Protein AF-A0A437PM98-F1 (afdb_monomer)

Sequence (130 aa):
MTKRKLKKWLPIEQFGMFLSLLCAIHCLSLPLLLFFAPYFASSFAFDQSVEWSLVASSFLLASYLLYSDFRKHRQIQPLILLLAAIFSKLVEILLHNNSINWLFGLSLGVFISLAYYINYRHKSTCRCKA

Foldseek 3Di:
DDPVVVVVCVVVVVVVVVVVVVVVVCVVCVVVCVVCVVVVCVVQVPPPVNVVVVVVVLLVVLCVVVVVLCVVPVDCVLVVLSVVLVVLVVVVVVVVDPVCVVVSVVVSVVSSVVSVVVSVVVVVVDPDDD

Organism: NCBI:txid1862386

Radius of gyration: 23.64 Å; Cα contacts (8 Å, |Δi|>4): 52; chains: 1; bounding box: 37×62×51 Å

Structure (mmCIF, N/CA/C/O backbone):
data_AF-A0A437PM98-F1
#
_entry.id   AF-A0A437PM98-F1
#
loop_
_atom_site.group_PDB
_atom_site.id
_atom_site.type_symbol
_atom_site.label_atom_id
_atom_site.label_alt_id
_atom_site.label_comp_id
_atom_site.label_asym_id
_atom_site.label_entity_id
_atom_site.label_seq_id
_atom_site.pdbx_PDB_ins_code
_atom_site.Cartn_x
_atom_site.Cartn_y
_atom_site.Cartn_z
_atom_site.occupancy
_atom_site.B_iso_or_equiv
_atom_site.auth_seq_id
_atom_site.auth_comp_id
_atom_site.auth_asym_id
_atom_site.auth_atom_id
_atom_site.pdbx_PDB_model_num
ATOM 1 N N . MET A 1 1 ? -20.983 40.045 27.073 1.00 54.16 1 MET A N 1
ATOM 2 C CA . MET A 1 1 ? -20.448 38.661 27.157 1.00 54.16 1 MET A CA 1
ATOM 3 C C . MET A 1 1 ? -19.280 38.627 28.139 1.00 54.16 1 MET A C 1
ATOM 5 O O . MET A 1 1 ? -18.379 39.445 28.033 1.00 54.16 1 MET A O 1
ATOM 9 N N . THR A 1 2 ? -19.323 37.754 29.147 1.00 61.47 2 THR A N 1
ATOM 10 C CA . THR A 1 2 ? -18.376 37.713 30.280 1.00 61.47 2 THR A CA 1
ATOM 11 C C . THR A 1 2 ? -16.970 37.265 29.854 1.00 61.47 2 THR A C 1
ATOM 13 O O . THR A 1 2 ? -16.828 36.232 29.201 1.00 61.47 2 THR A O 1
ATOM 16 N N . LYS A 1 3 ? -15.915 37.983 30.287 1.00 63.91 3 LYS A N 1
ATOM 17 C CA . LYS A 1 3 ? -14.495 37.703 29.955 1.00 63.91 3 LYS A CA 1
ATOM 18 C C . LYS A 1 3 ? -14.057 36.244 30.205 1.00 63.91 3 LYS A C 1
ATOM 20 O O . LYS A 1 3 ? -13.182 35.735 29.511 1.00 63.91 3 LYS A O 1
ATOM 25 N N . ARG A 1 4 ? -14.708 35.537 31.142 1.00 64.50 4 ARG A N 1
ATOM 26 C CA . ARG A 1 4 ? -14.497 34.097 31.408 1.00 64.50 4 ARG A CA 1
ATOM 27 C C . ARG A 1 4 ? -14.884 33.184 30.238 1.00 64.50 4 ARG A C 1
ATOM 29 O O . ARG A 1 4 ? -14.200 32.191 30.021 1.00 64.50 4 ARG A O 1
ATOM 36 N N . LYS A 1 5 ? -15.945 33.502 29.481 1.00 63.00 5 LYS A N 1
ATOM 37 C CA . LYS A 1 5 ? -16.318 32.718 28.291 1.00 63.00 5 LYS A CA 1
ATOM 38 C C . LYS A 1 5 ? -15.279 32.908 27.183 1.00 63.00 5 LYS A C 1
ATOM 40 O O . LYS A 1 5 ? -14.853 31.920 26.610 1.00 63.00 5 LYS A O 1
ATOM 45 N N . LEU A 1 6 ? -14.791 34.131 26.964 1.00 66.00 6 LEU A N 1
ATOM 46 C CA . LEU A 1 6 ? -13.783 34.432 25.936 1.00 66.00 6 LEU A CA 1
ATOM 47 C C . LEU A 1 6 ? -12.478 33.635 26.137 1.00 66.00 6 LEU A C 1
ATOM 49 O O . LEU A 1 6 ? -11.991 33.005 25.206 1.00 66.00 6 LEU A O 1
ATOM 53 N N . LYS A 1 7 ? -11.973 33.560 27.380 1.00 71.38 7 LYS A N 1
ATOM 54 C CA . LYS A 1 7 ? -10.785 32.751 27.719 1.00 71.38 7 LYS A CA 1
ATOM 55 C C . LYS A 1 7 ? -10.996 31.246 27.481 1.00 71.38 7 LYS A C 1
ATOM 57 O O . LYS A 1 7 ? -10.039 30.543 27.185 1.00 71.38 7 LYS A O 1
ATOM 62 N N . LYS A 1 8 ? -12.237 30.756 27.608 1.00 73.62 8 LYS A N 1
ATOM 63 C CA . LYS A 1 8 ? -12.598 29.347 27.375 1.00 73.62 8 LYS A CA 1
ATOM 64 C C . LYS A 1 8 ? -12.662 28.993 25.882 1.00 73.62 8 LYS A C 1
ATOM 66 O O . LYS A 1 8 ? -12.370 27.855 25.538 1.00 73.62 8 LYS A O 1
ATOM 71 N N . TRP A 1 9 ? -13.028 29.941 25.017 1.00 76.50 9 TRP A N 1
ATOM 72 C CA . TRP A 1 9 ? -13.125 29.725 23.564 1.00 76.50 9 TRP A CA 1
ATOM 73 C C . TRP A 1 9 ? -11.807 29.974 22.820 1.00 76.50 9 TRP A C 1
ATOM 75 O O . TRP A 1 9 ? -11.571 29.345 21.796 1.00 76.50 9 TRP A O 1
ATOM 85 N N . LEU A 1 10 ? -10.905 30.785 23.385 1.00 80.62 10 LEU A N 1
ATOM 86 C CA . LEU A 1 10 ? -9.562 31.043 22.848 1.00 80.62 10 LEU A CA 1
ATOM 87 C C . LEU A 1 10 ? -8.777 29.791 22.385 1.00 80.62 10 LEU A C 1
ATOM 89 O O . LEU A 1 10 ? -8.261 29.812 21.270 1.00 80.62 10 LEU A O 1
ATOM 93 N N . PRO A 1 11 ? -8.672 28.696 23.172 1.00 83.62 11 PRO A N 1
ATOM 94 C CA . PRO A 1 11 ? -7.926 27.509 22.741 1.00 83.62 11 PRO A CA 1
ATOM 95 C C . PRO A 1 11 ? -8.583 26.780 21.559 1.00 83.62 11 PRO A C 1
ATOM 97 O O . PRO A 1 11 ? -7.889 26.177 20.745 1.00 83.62 11 PRO A O 1
ATOM 100 N N . ILE A 1 12 ? -9.912 26.852 21.439 1.00 86.62 12 ILE A N 1
ATOM 101 C CA . ILE A 1 12 ? -10.667 26.239 20.337 1.00 86.62 12 ILE A CA 1
ATOM 102 C C . ILE A 1 12 ? -10.426 27.028 19.048 1.00 86.62 12 ILE A C 1
ATOM 104 O O . ILE A 1 12 ? -10.218 26.436 17.992 1.00 86.62 12 ILE A O 1
ATOM 108 N N . GLU A 1 13 ? -10.373 28.357 19.140 1.00 86.31 13 GLU A N 1
ATOM 109 C CA . GLU A 1 13 ? -10.047 29.210 17.994 1.00 86.31 13 GLU A CA 1
ATOM 110 C C . GLU A 1 13 ? -8.585 29.060 17.555 1.00 86.31 13 GLU A C 1
ATOM 112 O O . GLU A 1 13 ? -8.312 28.985 16.359 1.00 86.31 13 GLU A O 1
ATOM 117 N N . GLN A 1 14 ? -7.641 28.916 18.492 1.00 88.19 14 GLN A N 1
ATOM 118 C CA . GLN A 1 14 ? -6.242 28.606 18.167 1.00 88.19 14 GLN A CA 1
ATOM 119 C C . GLN A 1 14 ? -6.099 27.271 17.428 1.00 88.19 14 GLN A C 1
ATOM 121 O O . GLN A 1 14 ? -5.373 27.187 16.436 1.00 88.19 14 GLN A O 1
ATOM 126 N N . PHE A 1 15 ? -6.824 26.242 17.873 1.00 92.75 15 PHE A N 1
ATOM 127 C CA . PHE A 1 15 ? -6.833 24.945 17.204 1.00 92.75 15 PHE A CA 1
ATOM 128 C C . PHE A 1 15 ? -7.459 25.032 15.805 1.00 92.75 15 PHE A C 1
ATOM 130 O O . PHE A 1 15 ? -6.902 24.498 14.848 1.00 92.75 15 PHE A O 1
ATOM 137 N N . GLY A 1 16 ? -8.569 25.766 15.665 1.00 89.69 16 GLY A N 1
ATOM 138 C CA . GLY A 1 16 ? -9.213 26.015 14.372 1.00 89.69 16 GLY A CA 1
ATOM 139 C C . GLY A 1 16 ? -8.305 26.745 13.376 1.00 89.69 16 GLY A C 1
ATOM 140 O O . GLY A 1 16 ? -8.240 26.365 12.204 1.00 89.69 16 GLY A O 1
ATOM 141 N N . MET A 1 17 ? -7.542 27.741 13.842 1.00 91.25 17 MET A N 1
ATOM 142 C CA . MET A 1 17 ? -6.550 28.441 13.019 1.00 91.25 17 MET A CA 1
ATOM 143 C C . MET A 1 17 ? -5.411 27.516 12.579 1.00 91.25 17 MET A C 1
ATOM 145 O O . MET A 1 17 ? -5.062 27.501 11.399 1.00 91.25 17 MET A O 1
ATOM 149 N N . PHE A 1 18 ? -4.864 26.709 13.493 1.00 95.75 18 PHE A N 1
ATOM 150 C CA . PHE A 1 18 ? -3.798 25.758 13.167 1.00 95.75 18 PHE A CA 1
ATOM 151 C C . PHE A 1 18 ? -4.253 24.720 12.134 1.00 95.75 18 PHE A C 1
ATOM 153 O O . PHE A 1 18 ? -3.545 24.465 11.162 1.00 95.75 18 PHE A O 1
ATOM 160 N N . LEU A 1 19 ? -5.458 24.166 12.300 1.00 93.69 19 LEU A N 1
ATOM 161 C CA . LEU A 1 19 ? -6.011 23.172 11.380 1.00 93.69 19 LEU A CA 1
ATOM 162 C C . LEU A 1 19 ? -6.246 23.754 9.978 1.00 93.69 19 LEU A C 1
ATOM 164 O O . LEU A 1 19 ? -5.965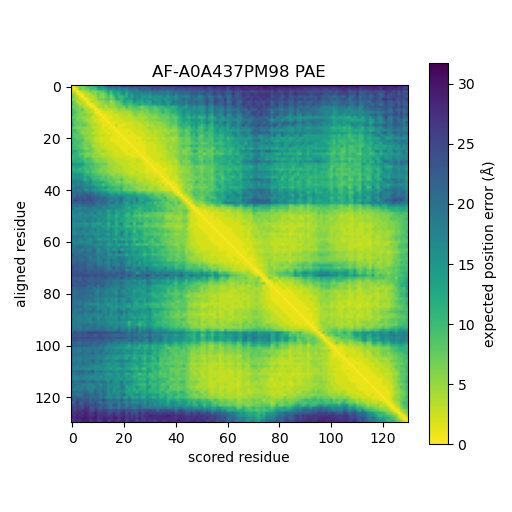 23.098 8.978 1.00 93.69 19 LEU A O 1
ATOM 168 N N . SER A 1 20 ? -6.716 25.002 9.906 1.00 92.56 20 SER A N 1
ATOM 169 C CA . SER A 1 20 ? -6.943 25.702 8.635 1.00 92.56 20 SER A CA 1
ATOM 170 C C . SER A 1 20 ? -5.628 26.018 7.917 1.00 92.56 20 SER A C 1
ATOM 172 O O . SER A 1 20 ? -5.525 25.808 6.709 1.00 92.56 20 SER A O 1
ATOM 174 N N . LEU A 1 21 ? -4.598 26.449 8.657 1.00 95.06 21 LEU A N 1
ATOM 175 C CA . LEU A 1 21 ? -3.247 26.644 8.118 1.00 95.06 21 LEU A CA 1
ATOM 176 C C . LEU A 1 21 ? -2.643 25.330 7.617 1.00 95.06 21 LEU A C 1
ATOM 178 O O . LEU A 1 21 ? -2.104 25.287 6.514 1.00 95.06 21 LEU A O 1
ATOM 182 N N . LEU A 1 22 ? -2.772 24.249 8.389 1.00 95.94 22 LEU A N 1
ATOM 183 C CA . LEU A 1 22 ? -2.299 22.927 7.985 1.00 95.94 22 LEU A CA 1
ATOM 184 C C . LEU A 1 22 ? -3.010 22.443 6.716 1.00 95.94 22 LEU A C 1
ATOM 186 O O . LEU A 1 22 ? -2.358 21.914 5.822 1.00 95.94 22 LEU A O 1
ATOM 190 N N . CYS A 1 23 ? -4.322 22.666 6.612 1.00 93.44 23 CYS A N 1
ATOM 191 C CA . CYS A 1 23 ? -5.101 22.345 5.418 1.00 93.44 23 CYS A CA 1
ATOM 192 C C . CYS A 1 23 ? -4.612 23.145 4.200 1.00 93.44 23 CYS A C 1
ATOM 194 O O . CYS A 1 23 ? -4.374 22.567 3.144 1.00 93.44 23 CYS A O 1
ATOM 196 N N . ALA A 1 24 ? -4.362 24.450 4.352 1.00 94.44 24 ALA A N 1
ATOM 197 C CA . ALA A 1 24 ? -3.816 25.277 3.275 1.00 94.44 24 ALA A CA 1
ATOM 198 C C . ALA A 1 24 ? -2.419 24.804 2.822 1.00 94.44 24 ALA A C 1
ATOM 200 O O . ALA A 1 24 ? -2.169 24.678 1.623 1.00 94.44 24 ALA A O 1
ATOM 201 N N . ILE A 1 25 ? -1.532 24.474 3.770 1.00 96.06 25 ILE A N 1
ATOM 202 C CA . ILE A 1 25 ? -0.200 23.916 3.482 1.00 96.06 25 ILE A CA 1
ATOM 203 C C . ILE A 1 25 ? -0.322 22.548 2.800 1.00 96.06 25 ILE A C 1
ATOM 205 O O . ILE A 1 25 ? 0.392 22.271 1.836 1.00 96.06 25 ILE A O 1
ATOM 209 N N . HIS A 1 26 ? -1.237 21.692 3.257 1.00 93.38 26 HIS A N 1
ATOM 210 C CA . HIS A 1 26 ? -1.503 20.392 2.647 1.00 93.38 26 HIS A CA 1
ATOM 211 C C . HIS A 1 26 ? -1.968 20.545 1.195 1.00 93.38 26 HIS A C 1
ATOM 213 O O . HIS A 1 26 ? -1.375 19.944 0.304 1.00 93.38 26 HIS A O 1
ATOM 219 N N . CYS A 1 27 ? -2.955 21.406 0.938 1.00 93.50 27 CYS A N 1
ATOM 220 C CA . CYS A 1 27 ? -3.474 21.656 -0.406 1.00 93.50 27 CYS A CA 1
ATOM 221 C C . CYS A 1 27 ? -2.400 22.193 -1.362 1.00 93.50 27 CYS A C 1
ATOM 223 O O . CYS A 1 27 ? -2.403 21.839 -2.538 1.00 93.50 27 CYS A O 1
ATOM 225 N N . LEU A 1 28 ? -1.467 23.014 -0.868 1.00 94.56 28 LEU A N 1
ATOM 226 C CA . LEU A 1 28 ? -0.377 23.557 -1.681 1.00 94.56 28 LEU A CA 1
ATOM 227 C C . LEU A 1 28 ? 0.776 22.558 -1.883 1.00 94.56 28 LEU A C 1
ATOM 229 O O . LEU A 1 28 ? 1.421 22.557 -2.929 1.00 94.56 28 LEU A O 1
ATOM 233 N N . SER A 1 29 ? 1.039 21.701 -0.894 1.00 92.75 29 SER A N 1
ATOM 234 C CA . SER A 1 29 ? 2.132 20.720 -0.940 1.00 92.75 29 SER A CA 1
ATOM 235 C C . SER A 1 29 ? 1.768 19.441 -1.691 1.00 92.75 29 SER A C 1
ATOM 237 O O . SER A 1 29 ? 2.639 18.865 -2.337 1.00 92.75 29 SER A O 1
ATOM 239 N N . LEU A 1 30 ? 0.502 19.012 -1.670 1.00 91.56 30 LEU A N 1
ATOM 240 C CA . LEU A 1 30 ? 0.029 17.816 -2.373 1.00 91.56 30 LEU A CA 1
ATOM 241 C C . LEU A 1 30 ? 0.377 17.792 -3.878 1.00 91.56 30 LEU A C 1
ATOM 243 O O . LEU A 1 30 ? 0.911 16.775 -4.322 1.00 91.56 30 LEU A O 1
ATOM 247 N N . PRO A 1 31 ? 0.152 18.857 -4.680 1.00 88.88 31 PRO A N 1
ATOM 248 C CA . PRO A 1 31 ? 0.515 18.839 -6.099 1.00 88.88 31 PRO A CA 1
ATOM 249 C C . PRO A 1 31 ? 2.027 18.702 -6.322 1.00 88.88 31 PRO A C 1
ATOM 251 O O . PRO A 1 31 ? 2.448 18.000 -7.238 1.00 88.88 31 PRO A O 1
ATOM 254 N N . LEU A 1 32 ? 2.850 19.309 -5.462 1.00 90.69 32 LEU A N 1
ATOM 255 C CA . LEU A 1 32 ? 4.309 19.181 -5.525 1.00 90.69 32 LEU A CA 1
ATOM 256 C C . LEU A 1 32 ? 4.752 17.763 -5.148 1.00 90.69 32 LEU A C 1
ATOM 258 O O . LEU A 1 32 ? 5.558 17.158 -5.851 1.00 90.69 32 LEU A O 1
ATOM 262 N N . LEU A 1 33 ? 4.184 17.207 -4.076 1.00 90.00 33 LEU A N 1
ATOM 263 C CA . LEU A 1 33 ? 4.426 15.832 -3.645 1.00 90.00 33 LEU A CA 1
ATOM 264 C C . LEU A 1 33 ? 4.088 14.834 -4.751 1.00 90.00 33 LEU A C 1
ATOM 266 O O . LEU A 1 33 ? 4.903 13.965 -5.026 1.00 90.00 33 LEU A O 1
ATOM 270 N N . LEU A 1 34 ? 2.944 14.979 -5.423 1.00 89.06 34 LEU A N 1
ATOM 271 C CA . LEU A 1 34 ? 2.567 14.108 -6.539 1.00 89.06 34 LEU A CA 1
ATOM 272 C C . LEU A 1 34 ? 3.498 14.258 -7.748 1.00 89.06 34 LEU A C 1
ATOM 274 O O . LEU A 1 34 ? 3.772 13.268 -8.420 1.00 89.06 34 LEU A O 1
ATOM 278 N N . PHE A 1 35 ? 4.009 15.463 -8.007 1.00 90.75 35 PHE A N 1
ATOM 279 C CA . PHE A 1 35 ? 4.955 15.705 -9.096 1.00 90.75 35 PHE A CA 1
ATOM 280 C C . PHE A 1 35 ? 6.327 15.066 -8.836 1.00 90.75 35 PHE A C 1
ATOM 282 O O 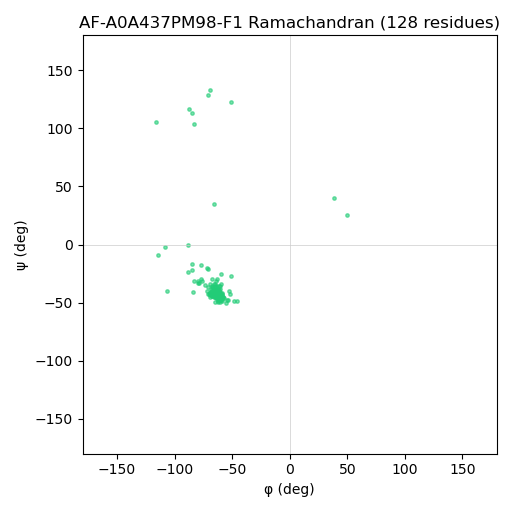. PHE A 1 35 ? 6.907 14.456 -9.733 1.00 90.75 35 PHE A O 1
ATOM 289 N N . PHE A 1 36 ? 6.838 15.157 -7.604 1.00 86.31 36 PHE A N 1
ATOM 290 C CA . PHE A 1 36 ? 8.132 14.572 -7.231 1.00 86.31 36 PHE A CA 1
ATOM 291 C C . PHE A 1 36 ? 8.047 13.093 -6.830 1.00 86.31 36 PHE A C 1
ATOM 293 O O . PHE A 1 36 ? 9.046 12.380 -6.924 1.00 86.31 36 PHE A O 1
ATOM 300 N N . ALA A 1 37 ? 6.874 12.602 -6.423 1.00 84.06 37 ALA A N 1
ATOM 301 C CA . ALA A 1 37 ? 6.64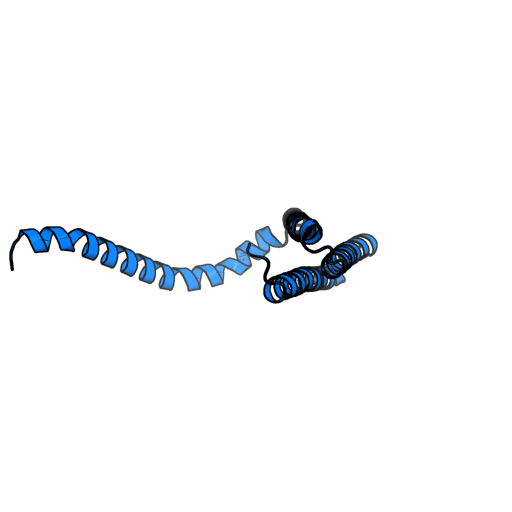1 11.205 -6.062 1.00 84.06 37 ALA A CA 1
ATOM 302 C C . ALA A 1 37 ? 7.175 10.197 -7.092 1.00 84.06 37 ALA A C 1
ATOM 304 O O . ALA A 1 37 ? 7.890 9.295 -6.665 1.00 84.06 37 ALA A O 1
ATOM 305 N N . PRO A 1 38 ? 6.916 10.314 -8.413 1.00 80.19 38 PRO A N 1
ATOM 306 C CA . PRO A 1 38 ? 7.450 9.368 -9.391 1.00 80.19 38 PRO A CA 1
ATOM 307 C C . PRO A 1 38 ? 8.979 9.393 -9.476 1.00 80.19 38 PRO A C 1
ATOM 309 O O . PRO A 1 38 ? 9.564 8.345 -9.703 1.00 80.19 38 PRO A O 1
ATOM 312 N N . TYR A 1 39 ? 9.633 10.536 -9.242 1.00 80.56 39 TYR A N 1
ATOM 313 C CA . TYR A 1 39 ? 11.098 10.640 -9.245 1.00 80.56 39 TYR A CA 1
ATOM 314 C C . TYR A 1 39 ? 11.723 9.928 -8.034 1.00 80.56 39 TYR A C 1
ATOM 316 O O . TYR A 1 39 ? 12.693 9.177 -8.159 1.00 80.56 39 TYR A O 1
ATOM 324 N N . PHE A 1 40 ? 11.122 10.103 -6.854 1.00 77.25 40 PHE A N 1
ATOM 325 C CA . PHE A 1 40 ? 11.521 9.360 -5.658 1.00 77.25 40 PHE A CA 1
ATOM 326 C C . PHE A 1 40 ? 11.198 7.870 -5.787 1.00 77.25 40 PHE A C 1
ATOM 328 O O . PHE A 1 40 ? 12.049 7.031 -5.502 1.00 77.25 40 PHE A O 1
ATOM 335 N N . ALA A 1 41 ? 10.004 7.532 -6.272 1.00 73.19 41 ALA A N 1
ATOM 336 C CA . ALA A 1 41 ? 9.607 6.155 -6.522 1.00 73.19 41 ALA A CA 1
ATOM 337 C C . ALA A 1 41 ? 10.531 5.499 -7.551 1.00 73.19 41 ALA A C 1
ATOM 339 O O . ALA A 1 41 ? 10.920 4.357 -7.355 1.00 73.19 41 ALA A O 1
ATOM 340 N N . SER A 1 42 ? 10.970 6.211 -8.590 1.00 66.81 42 SER A N 1
ATOM 341 C CA . SER A 1 42 ? 11.889 5.621 -9.555 1.00 66.81 42 SER A CA 1
ATOM 342 C C . SER A 1 42 ? 13.281 5.360 -8.983 1.00 66.81 42 SER A C 1
ATOM 344 O O . SER A 1 42 ? 13.924 4.386 -9.349 1.00 66.81 42 SER A O 1
ATOM 346 N N . SER A 1 43 ? 13.743 6.215 -8.070 1.00 69.06 43 SER A N 1
ATOM 347 C CA . SER A 1 43 ? 15.069 6.071 -7.462 1.00 69.06 43 SER A CA 1
ATOM 348 C C . SER A 1 43 ? 15.103 4.999 -6.363 1.00 69.06 43 SER A C 1
ATOM 350 O O . SER A 1 43 ? 16.109 4.322 -6.190 1.00 69.06 43 SER A O 1
ATOM 352 N N . PHE A 1 44 ? 13.999 4.825 -5.625 1.00 62.31 44 PHE A N 1
ATOM 353 C CA . PHE A 1 44 ? 13.929 3.907 -4.481 1.00 62.31 44 PHE A CA 1
ATOM 354 C C . PHE A 1 44 ? 13.129 2.625 -4.751 1.00 62.31 44 PHE A C 1
ATOM 356 O O . PHE A 1 44 ? 13.529 1.561 -4.298 1.00 62.31 44 PHE A O 1
ATOM 363 N N . ALA A 1 45 ? 11.997 2.693 -5.457 1.00 62.59 45 ALA A N 1
ATOM 364 C CA . ALA A 1 45 ? 11.095 1.550 -5.639 1.00 62.59 45 ALA A CA 1
ATOM 365 C C . ALA A 1 45 ? 11.483 0.626 -6.807 1.00 62.59 45 ALA A C 1
ATOM 367 O O . ALA A 1 45 ? 11.011 -0.506 -6.836 1.00 62.59 45 ALA A O 1
ATOM 368 N N . PHE A 1 46 ? 12.340 1.072 -7.736 1.00 64.44 46 PHE A N 1
ATOM 369 C CA . PHE A 1 46 ? 12.958 0.192 -8.742 1.00 64.44 46 PHE A CA 1
ATOM 370 C C . PHE A 1 46 ? 14.273 -0.437 -8.267 1.00 64.44 46 PHE A C 1
ATOM 372 O O . PHE A 1 46 ? 14.883 -1.195 -9.020 1.00 64.44 46 PHE A O 1
ATOM 379 N N . ASP A 1 47 ? 14.729 -0.144 -7.043 1.00 74.06 47 ASP A N 1
ATOM 380 C CA . ASP A 1 47 ? 15.855 -0.885 -6.489 1.00 74.06 47 ASP A CA 1
ATOM 381 C C . ASP A 1 47 ? 15.407 -2.310 -6.154 1.00 74.06 47 ASP A C 1
ATOM 383 O O . ASP A 1 47 ? 14.415 -2.527 -5.448 1.00 74.06 47 ASP A O 1
ATOM 387 N N . GLN A 1 48 ? 16.173 -3.285 -6.640 1.00 76.62 48 GLN A N 1
ATOM 388 C CA . GLN A 1 48 ? 15.899 -4.706 -6.447 1.00 76.62 48 GLN A CA 1
ATOM 389 C C . GLN A 1 48 ? 15.698 -5.028 -4.956 1.00 76.62 48 GLN A C 1
ATOM 391 O O . GLN A 1 48 ? 14.789 -5.771 -4.593 1.00 76.62 48 GLN A O 1
ATOM 396 N N . SER A 1 49 ? 16.489 -4.423 -4.065 1.00 81.88 49 SER A N 1
ATOM 397 C CA . SER A 1 49 ? 16.416 -4.677 -2.621 1.00 81.88 49 SER A CA 1
ATOM 398 C C . SER A 1 49 ? 15.066 -4.263 -2.030 1.00 81.88 49 SER A C 1
ATOM 400 O O . SER A 1 49 ? 14.518 -4.957 -1.168 1.00 81.88 49 SER A O 1
ATOM 402 N N . VAL A 1 50 ? 14.508 -3.146 -2.506 1.00 82.38 50 VAL A N 1
ATOM 403 C CA . VAL A 1 50 ? 13.222 -2.625 -2.035 1.00 82.38 50 VAL A CA 1
ATOM 404 C C . VAL A 1 50 ? 12.078 -3.508 -2.518 1.00 82.38 50 VAL A C 1
ATOM 406 O O . VAL A 1 50 ? 11.222 -3.856 -1.700 1.00 82.38 50 VAL A O 1
ATOM 409 N N . GLU A 1 51 ? 12.096 -3.959 -3.777 1.00 79.69 51 GLU A N 1
ATOM 410 C CA . GLU A 1 51 ? 11.095 -4.906 -4.290 1.00 79.69 51 GLU A CA 1
ATOM 411 C C . GLU A 1 51 ? 11.044 -6.176 -3.426 1.00 79.69 51 GLU A C 1
ATOM 413 O O . GLU A 1 51 ? 9.978 -6.557 -2.933 1.00 79.69 51 GLU A O 1
ATOM 418 N N . TRP A 1 52 ? 12.201 -6.788 -3.152 1.00 84.69 52 TRP A N 1
ATOM 419 C CA . TRP A 1 52 ? 12.274 -7.986 -2.312 1.00 84.69 52 TRP A CA 1
ATOM 420 C C . TRP A 1 52 ? 11.794 -7.736 -0.882 1.00 84.69 52 TRP A C 1
ATOM 422 O O . TRP A 1 52 ? 11.080 -8.572 -0.323 1.00 84.69 52 TRP A O 1
ATOM 432 N N . SER A 1 53 ? 12.118 -6.580 -0.295 1.00 87.38 53 SER A N 1
ATOM 433 C CA . SER A 1 53 ? 11.644 -6.217 1.047 1.00 87.38 53 SER A CA 1
ATOM 434 C C . SER A 1 53 ? 10.116 -6.048 1.111 1.00 87.38 53 SER A C 1
ATOM 436 O O . SER A 1 53 ? 9.471 -6.503 2.064 1.00 87.38 53 SER A O 1
ATOM 438 N N . LEU A 1 54 ? 9.509 -5.459 0.073 1.00 85.12 54 LEU A N 1
ATOM 439 C CA . LEU A 1 54 ? 8.060 -5.269 -0.039 1.00 85.12 54 LEU A CA 1
ATOM 440 C C . LEU A 1 54 ? 7.336 -6.598 -0.244 1.00 85.12 54 LEU A C 1
ATOM 442 O O . LEU A 1 54 ? 6.327 -6.865 0.413 1.00 85.12 54 LEU A O 1
ATOM 446 N N . VAL A 1 55 ? 7.871 -7.456 -1.113 1.00 86.56 55 VAL A N 1
ATOM 447 C CA . VAL A 1 55 ? 7.335 -8.799 -1.350 1.00 86.56 55 VAL A CA 1
ATOM 448 C C . VAL A 1 55 ? 7.413 -9.632 -0.067 1.00 86.56 55 VAL A C 1
ATOM 450 O O . VAL A 1 55 ? 6.404 -10.197 0.359 1.00 86.56 55 VAL A O 1
ATOM 453 N N . ALA A 1 56 ? 8.568 -9.652 0.607 1.00 89.44 56 ALA A N 1
ATOM 454 C CA . ALA A 1 56 ? 8.761 -10.406 1.844 1.00 89.44 56 ALA A CA 1
ATOM 455 C C . ALA A 1 56 ? 7.834 -9.927 2.974 1.00 89.44 56 ALA A C 1
ATOM 457 O O . ALA A 1 56 ? 7.154 -10.739 3.603 1.00 89.44 56 ALA A O 1
ATOM 458 N N . SER A 1 57 ? 7.754 -8.613 3.211 1.00 90.50 57 SER A N 1
ATOM 459 C CA . SER A 1 57 ? 6.870 -8.047 4.242 1.00 90.50 57 SER A CA 1
ATOM 460 C C . SER A 1 57 ? 5.390 -8.312 3.951 1.00 90.50 57 SER A C 1
ATOM 462 O O . SER A 1 57 ? 4.649 -8.697 4.859 1.00 90.50 57 SER A O 1
ATOM 464 N N . SER A 1 58 ? 4.969 -8.208 2.686 1.00 89.31 58 SER A N 1
ATOM 465 C CA . SER A 1 58 ? 3.600 -8.523 2.263 1.00 89.31 58 SER A CA 1
ATOM 466 C C . SER A 1 58 ? 3.251 -9.991 2.505 1.00 89.31 58 SER A C 1
ATOM 468 O O . SER A 1 58 ? 2.179 -10.286 3.037 1.00 89.31 58 SER A O 1
ATOM 470 N N . PHE A 1 59 ? 4.160 -10.916 2.178 1.00 89.50 59 PHE A N 1
ATOM 471 C CA . PHE A 1 59 ? 3.961 -12.341 2.442 1.00 89.50 59 PHE A CA 1
ATOM 472 C C . PHE A 1 59 ? 3.916 -12.665 3.932 1.00 89.50 59 PHE A C 1
ATOM 474 O O . PHE A 1 59 ? 3.062 -13.452 4.346 1.00 89.50 59 PHE A O 1
ATOM 481 N N . LEU A 1 60 ? 4.791 -12.065 4.742 1.00 91.31 60 LEU A N 1
ATOM 482 C CA . LEU A 1 60 ? 4.781 -12.253 6.194 1.00 91.31 60 LEU A CA 1
ATOM 483 C C . LEU A 1 60 ? 3.456 -11.788 6.800 1.00 91.31 60 LEU A C 1
ATOM 485 O O . LEU A 1 60 ? 2.832 -12.531 7.560 1.00 91.31 60 LEU A O 1
ATOM 489 N N . LEU A 1 61 ? 2.995 -10.595 6.419 1.00 90.56 61 LEU A N 1
ATOM 490 C CA . LEU A 1 61 ? 1.744 -10.038 6.923 1.00 90.56 61 LEU A CA 1
ATOM 491 C C . LEU A 1 61 ? 0.533 -10.867 6.476 1.00 90.56 61 LEU A C 1
ATOM 493 O O . LEU A 1 61 ? -0.319 -11.204 7.301 1.00 90.56 61 LEU A O 1
ATOM 497 N N . ALA A 1 62 ? 0.486 -11.251 5.197 1.00 88.06 62 ALA A N 1
ATOM 498 C CA . ALA A 1 62 ? -0.592 -12.075 4.660 1.00 88.06 62 ALA A CA 1
ATOM 499 C C . ALA A 1 62 ? -0.624 -13.455 5.316 1.00 88.06 62 ALA A C 1
ATOM 501 O O . ALA A 1 62 ? -1.684 -13.902 5.747 1.00 88.06 62 ALA A O 1
ATOM 502 N N . SER A 1 63 ? 0.535 -14.092 5.489 1.00 88.19 63 SER A N 1
ATOM 503 C CA . SER A 1 63 ? 0.635 -15.380 6.178 1.00 88.19 63 SER A CA 1
ATOM 504 C C . SER A 1 63 ? 0.177 -15.270 7.630 1.00 88.19 63 SER A C 1
ATOM 506 O O . SER A 1 63 ? -0.602 -16.104 8.080 1.00 88.19 63 SER A O 1
ATOM 508 N N . TYR A 1 64 ? 0.596 -14.227 8.355 1.00 89.56 64 TYR A N 1
ATOM 509 C CA . TYR A 1 64 ? 0.198 -14.013 9.749 1.00 89.56 64 TYR A CA 1
ATOM 510 C C . TYR A 1 64 ? -1.318 -13.818 9.896 1.00 89.56 64 TYR A C 1
ATOM 512 O O . TYR A 1 64 ? -1.955 -14.488 10.715 1.00 89.56 64 TYR A O 1
ATOM 520 N N . LEU A 1 65 ? -1.910 -12.938 9.080 1.00 86.06 65 LEU A N 1
ATOM 521 C CA . LEU A 1 65 ? -3.344 -12.646 9.121 1.00 86.06 65 LEU A CA 1
ATOM 522 C C . LEU A 1 65 ? -4.177 -13.869 8.727 1.00 86.06 65 LEU A C 1
ATOM 524 O O . LEU A 1 65 ? -5.070 -14.267 9.476 1.00 86.06 65 LEU A O 1
ATOM 528 N N . LEU A 1 66 ? -3.848 -14.512 7.602 1.00 83.75 66 LEU A N 1
ATOM 529 C CA . LEU A 1 66 ? -4.581 -15.688 7.136 1.00 83.75 66 LEU A CA 1
ATOM 530 C C . LEU A 1 66 ? -4.407 -16.880 8.079 1.00 83.75 66 LEU A C 1
ATOM 532 O O . LEU A 1 66 ? -5.369 -17.605 8.298 1.00 83.75 66 LEU A O 1
ATOM 536 N N . TYR A 1 67 ? -3.228 -17.083 8.673 1.00 85.44 67 TYR A N 1
ATOM 537 C CA . TYR A 1 67 ? -3.013 -18.165 9.638 1.00 85.44 67 TYR A CA 1
ATOM 538 C C . TYR A 1 67 ? -3.811 -17.953 10.932 1.00 85.44 67 TYR A C 1
ATOM 540 O O . TYR A 1 67 ? -4.437 -18.887 11.444 1.00 85.44 67 TYR A O 1
ATOM 548 N N . SER A 1 68 ? -3.825 -16.718 11.446 1.00 83.62 68 SER A N 1
ATOM 549 C CA . SER A 1 68 ? -4.621 -16.346 12.621 1.00 83.62 68 SER A CA 1
ATOM 550 C C . SER A 1 68 ? -6.115 -16.586 12.381 1.00 83.62 68 SER A C 1
ATOM 552 O O . SER A 1 68 ? -6.805 -17.178 13.217 1.00 83.62 68 SER A O 1
ATOM 554 N N . ASP A 1 69 ? -6.602 -16.219 11.195 1.00 80.69 69 ASP A N 1
ATOM 555 C CA . ASP A 1 69 ? -7.999 -16.411 10.807 1.00 80.69 69 ASP A CA 1
ATOM 556 C C . ASP A 1 69 ? -8.331 -17.875 10.494 1.00 80.69 69 ASP A C 1
ATOM 558 O O . ASP A 1 69 ? -9.409 -18.362 10.851 1.00 80.69 69 ASP A O 1
ATOM 562 N N . PHE A 1 70 ? -7.383 -18.619 9.917 1.00 80.56 70 PHE A N 1
ATOM 563 C CA . PHE A 1 70 ? -7.512 -20.051 9.665 1.00 80.56 70 PHE A CA 1
ATOM 564 C C . PHE A 1 70 ? -7.693 -20.839 10.963 1.00 80.56 70 PHE A C 1
ATOM 566 O O . PHE A 1 70 ? -8.544 -21.727 11.022 1.00 80.56 70 PHE A O 1
ATOM 573 N N . ARG A 1 71 ? -6.971 -20.494 12.040 1.00 79.12 71 ARG A N 1
ATOM 574 C CA . ARG A 1 71 ? -7.181 -21.139 13.350 1.00 79.12 71 ARG A CA 1
ATOM 575 C C . ARG A 1 71 ? -8.607 -20.962 13.876 1.00 79.12 71 ARG A C 1
ATOM 577 O O . ARG A 1 71 ? -9.112 -21.870 14.532 1.00 79.12 71 ARG A O 1
ATOM 584 N N . LYS A 1 72 ?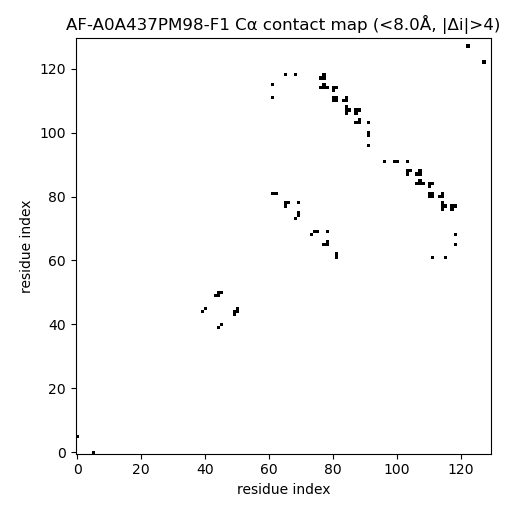 -9.245 -19.822 13.596 1.00 74.19 72 LYS A N 1
ATOM 585 C CA . LYS A 1 72 ? -10.592 -19.496 14.093 1.00 74.19 72 LYS A CA 1
ATOM 586 C C . LYS A 1 72 ? -11.703 -20.091 13.228 1.00 74.19 72 LYS A C 1
ATOM 588 O O . LYS A 1 72 ? -12.688 -20.585 13.765 1.00 74.19 72 LYS A O 1
ATOM 593 N N . HIS A 1 73 ? -11.545 -20.061 11.904 1.00 76.62 73 HIS A N 1
ATOM 594 C CA . HIS A 1 73 ? -12.621 -20.392 10.962 1.00 76.62 73 HIS A CA 1
ATOM 595 C C . HIS A 1 73 ? -12.371 -21.650 10.116 1.00 76.62 73 HIS A C 1
ATOM 597 O O . HIS A 1 73 ? -13.285 -22.090 9.423 1.00 76.62 73 HIS A O 1
ATOM 603 N N . ARG A 1 74 ? -11.159 -22.229 10.157 1.00 76.25 74 ARG A N 1
ATOM 604 C CA . ARG A 1 74 ? -10.710 -23.411 9.383 1.00 76.25 74 ARG A CA 1
ATOM 605 C C . ARG A 1 74 ? -10.999 -23.348 7.873 1.00 76.25 74 ARG A C 1
ATOM 607 O O . ARG A 1 74 ? -11.083 -24.379 7.211 1.00 76.25 74 ARG A O 1
ATOM 614 N N . GLN A 1 75 ? -11.123 -22.147 7.307 1.00 75.44 75 GLN A N 1
ATOM 615 C CA . GLN A 1 75 ? -11.380 -21.961 5.880 1.00 75.44 75 GLN A CA 1
ATOM 616 C C . GLN A 1 75 ? -10.077 -22.000 5.083 1.00 75.44 75 GLN A C 1
ATOM 618 O O . GLN A 1 75 ? -9.242 -21.108 5.200 1.00 75.44 75 GLN A O 1
ATOM 623 N N . ILE A 1 76 ? -9.914 -23.025 4.248 1.00 81.25 76 ILE A N 1
ATOM 624 C CA . ILE A 1 76 ? -8.707 -23.233 3.431 1.00 81.25 76 ILE A CA 1
ATOM 625 C C . ILE A 1 76 ? -8.634 -22.316 2.199 1.00 81.25 76 ILE A C 1
ATOM 627 O O . ILE A 1 76 ? -7.555 -22.136 1.643 1.00 81.25 76 ILE A O 1
ATOM 631 N N . GLN A 1 77 ? -9.752 -21.715 1.770 1.00 81.44 77 GLN A N 1
ATOM 632 C CA . GLN A 1 77 ? -9.825 -20.953 0.513 1.00 81.44 77 GLN A CA 1
ATOM 633 C C . GLN A 1 77 ? -8.840 -19.766 0.447 1.00 81.44 77 GLN A C 1
ATOM 635 O O . GLN A 1 77 ? -8.120 -19.668 -0.548 1.00 81.44 77 GLN A O 1
ATOM 640 N N . PRO A 1 78 ? -8.717 -18.899 1.478 1.00 82.00 78 PRO A N 1
ATOM 641 C CA . PRO A 1 78 ? -7.736 -17.811 1.456 1.00 82.00 78 PRO A CA 1
ATOM 642 C C . PRO A 1 78 ? -6.291 -18.323 1.439 1.00 82.00 78 PRO A C 1
ATOM 644 O O . PRO A 1 78 ? -5.427 -17.728 0.801 1.00 82.00 78 PRO A O 1
ATOM 647 N N . LEU A 1 79 ? -6.030 -19.454 2.105 1.00 83.56 79 LEU A N 1
ATOM 648 C CA . LEU A 1 79 ? -4.703 -20.064 2.181 1.00 83.56 79 LEU A CA 1
ATOM 649 C C . LEU A 1 79 ? -4.238 -20.583 0.809 1.00 83.56 79 LEU A C 1
ATOM 651 O O . LEU A 1 79 ? -3.076 -20.419 0.450 1.00 83.56 79 LEU A O 1
ATOM 655 N N . ILE A 1 80 ? -5.156 -21.158 0.023 1.00 87.38 80 ILE A N 1
ATOM 656 C CA . ILE A 1 80 ? -4.879 -21.625 -1.345 1.00 87.38 80 ILE A CA 1
ATOM 657 C C . ILE A 1 80 ? -4.493 -20.449 -2.252 1.00 87.38 80 ILE A C 1
ATOM 659 O O . ILE A 1 80 ? -3.564 -20.566 -3.046 1.00 87.38 80 ILE A O 1
ATOM 663 N N . LEU A 1 81 ? -5.157 -19.298 -2.113 1.00 86.19 81 LEU A N 1
ATOM 664 C CA . LEU A 1 81 ? -4.822 -18.097 -2.888 1.00 86.19 81 LEU A CA 1
ATOM 665 C C . LEU A 1 81 ? -3.460 -17.515 -2.504 1.00 86.19 81 LEU A C 1
ATOM 667 O O . LEU A 1 81 ? -2.718 -17.067 -3.376 1.00 86.19 81 LEU A O 1
ATOM 671 N N . LEU A 1 82 ? -3.099 -17.572 -1.220 1.00 87.81 82 LEU A N 1
ATOM 672 C CA . LEU A 1 82 ? -1.761 -17.200 -0.768 1.00 87.81 82 LEU A CA 1
ATOM 673 C C . LEU A 1 82 ? -0.689 -18.147 -1.329 1.00 87.81 82 LEU A C 1
ATOM 675 O O . LEU A 1 82 ? 0.358 -17.687 -1.778 1.00 87.81 82 LEU A O 1
ATOM 679 N N . LEU A 1 83 ? -0.960 -19.454 -1.384 1.00 88.19 83 LEU A N 1
ATOM 680 C CA . LEU A 1 83 ? -0.068 -20.413 -2.044 1.00 88.19 83 LEU A CA 1
ATOM 681 C C . LEU A 1 83 ? 0.068 -20.133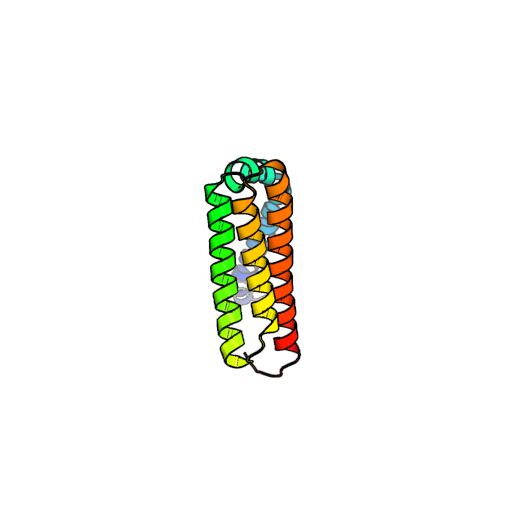 -3.545 1.00 88.19 83 LEU A C 1
ATOM 683 O O . LEU A 1 83 ? 1.179 -20.183 -4.066 1.00 88.19 83 LEU A O 1
ATOM 687 N N . ALA A 1 84 ? -1.023 -19.782 -4.231 1.00 88.62 84 ALA A N 1
ATOM 688 C CA . ALA A 1 84 ? -0.982 -19.394 -5.641 1.00 88.62 84 ALA A CA 1
ATOM 689 C C . ALA A 1 84 ? -0.129 -18.132 -5.868 1.00 88.62 84 ALA A C 1
ATOM 691 O O . ALA A 1 84 ? 0.663 -18.085 -6.808 1.00 88.62 84 ALA A O 1
ATOM 692 N N . ALA A 1 85 ? -0.223 -17.144 -4.971 1.00 87.69 85 ALA A N 1
ATOM 693 C CA . ALA A 1 85 ? 0.640 -15.963 -4.972 1.00 87.69 85 ALA A CA 1
ATOM 694 C C . ALA A 1 85 ? 2.130 -16.332 -4.818 1.00 87.69 85 ALA A C 1
ATOM 696 O O . ALA A 1 85 ? 2.958 -15.880 -5.611 1.00 87.69 85 ALA A O 1
ATOM 697 N N . ILE A 1 86 ? 2.470 -17.193 -3.849 1.00 87.94 86 ILE A N 1
ATOM 698 C CA . ILE A 1 86 ? 3.848 -17.682 -3.649 1.00 87.94 86 ILE A CA 1
ATOM 699 C C . ILE A 1 86 ? 4.346 -18.411 -4.897 1.00 87.94 86 ILE A C 1
ATOM 701 O O . ILE A 1 86 ? 5.463 -18.168 -5.351 1.00 87.94 86 ILE A O 1
ATOM 705 N N . PHE A 1 87 ? 3.512 -19.276 -5.475 1.00 88.88 87 PHE A N 1
ATOM 706 C CA . PHE A 1 87 ? 3.86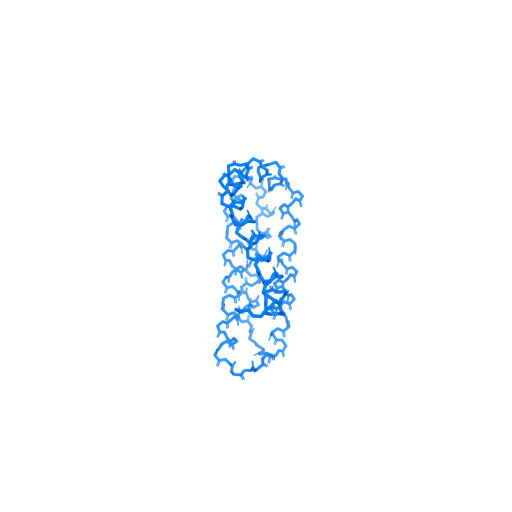0 -20.028 -6.673 1.00 88.88 87 PHE A CA 1
ATOM 707 C C . PHE A 1 87 ? 4.124 -19.104 -7.867 1.00 88.88 87 PHE A C 1
ATOM 709 O O . PHE A 1 87 ? 5.116 -19.291 -8.563 1.00 88.88 87 PHE A O 1
ATOM 716 N N . SER A 1 88 ? 3.301 -18.067 -8.060 1.00 86.12 88 SER A N 1
ATOM 717 C CA . SER A 1 88 ? 3.511 -17.067 -9.116 1.00 86.12 88 SER A CA 1
ATOM 718 C C . SER A 1 88 ? 4.880 -16.384 -8.988 1.00 86.12 88 SER A C 1
ATOM 720 O O . SER A 1 88 ? 5.627 -16.306 -9.964 1.00 86.12 88 SER A O 1
ATOM 722 N N . LYS A 1 89 ? 5.268 -15.979 -7.767 1.00 85.44 89 LYS A N 1
ATOM 723 C CA . LYS A 1 89 ? 6.601 -15.401 -7.519 1.00 85.44 89 LYS A CA 1
ATOM 724 C C . LYS A 1 89 ? 7.735 -16.411 -7.688 1.00 85.44 89 LYS A C 1
ATOM 726 O O . LYS A 1 89 ? 8.795 -16.049 -8.183 1.00 85.44 89 LYS A O 1
ATOM 731 N N . LEU A 1 90 ? 7.529 -17.674 -7.317 1.00 87.19 90 LEU A N 1
ATOM 732 C CA . LEU A 1 90 ? 8.530 -18.721 -7.529 1.00 87.19 90 LEU A CA 1
ATOM 733 C C . LEU A 1 90 ? 8.786 -18.950 -9.024 1.00 87.19 90 LEU A C 1
ATOM 735 O O . LEU A 1 90 ? 9.935 -19.039 -9.448 1.00 87.19 90 LEU A O 1
ATOM 739 N N . VAL A 1 91 ? 7.720 -18.992 -9.822 1.00 87.12 91 VAL A N 1
ATOM 740 C CA . VAL A 1 91 ? 7.791 -19.130 -11.281 1.00 87.12 91 VAL A CA 1
ATOM 741 C C . VAL A 1 91 ? 8.556 -17.961 -11.906 1.00 87.12 91 VAL A C 1
ATOM 743 O O . VAL A 1 91 ? 9.444 -18.200 -12.722 1.00 87.12 91 VAL A O 1
ATOM 746 N N . GLU A 1 92 ? 8.297 -16.724 -11.472 1.00 84.62 92 GLU A N 1
ATOM 747 C CA . GLU A 1 92 ? 9.053 -15.535 -11.900 1.00 84.62 92 GLU A CA 1
ATOM 748 C C . GLU A 1 92 ? 10.566 -15.697 -11.673 1.00 84.62 92 GLU A C 1
ATOM 750 O O . GLU A 1 92 ? 11.359 -15.473 -12.590 1.00 84.62 92 GLU A O 1
ATOM 755 N N . ILE A 1 93 ? 10.965 -16.155 -10.480 1.00 83.94 93 ILE A N 1
ATOM 756 C CA . ILE A 1 93 ? 12.376 -16.366 -10.120 1.00 83.94 93 ILE A CA 1
ATOM 757 C C . ILE A 1 93 ? 13.031 -17.412 -11.035 1.00 83.94 93 ILE A C 1
ATOM 759 O O . ILE A 1 93 ? 14.182 -17.236 -11.432 1.00 83.94 93 ILE A O 1
ATOM 763 N N . LEU A 1 94 ? 12.308 -18.482 -11.390 1.00 85.50 94 LEU A N 1
ATOM 764 C CA . LEU A 1 94 ? 12.815 -19.537 -12.277 1.00 85.50 94 LEU A CA 1
ATOM 765 C C . LEU A 1 94 ? 12.947 -19.080 -13.735 1.00 85.50 94 LEU A C 1
ATOM 767 O O . LEU A 1 94 ? 13.868 -19.511 -14.425 1.00 85.50 94 LEU A O 1
ATOM 771 N N . LEU A 1 95 ? 12.026 -18.242 -14.216 1.00 82.94 95 LEU A N 1
ATOM 772 C CA . LEU A 1 95 ? 12.017 -17.771 -15.604 1.00 82.94 95 LEU A CA 1
ATOM 773 C C . LEU A 1 95 ? 13.141 -16.767 -15.903 1.00 82.94 95 LEU A C 1
ATOM 775 O O . LEU A 1 95 ? 13.469 -16.601 -17.076 1.00 82.94 95 LEU A O 1
ATOM 779 N N . HIS A 1 96 ? 13.716 -16.120 -14.877 1.00 74.31 96 HIS A N 1
ATOM 780 C CA . HIS A 1 96 ? 14.832 -15.156 -14.948 1.00 74.31 96 HIS A CA 1
ATOM 781 C C . HIS A 1 96 ? 14.766 -14.210 -16.164 1.00 74.31 96 HIS A C 1
ATOM 783 O O . HIS A 1 96 ? 15.766 -13.936 -16.828 1.00 74.31 96 HIS A O 1
ATOM 789 N N . ASN A 1 97 ? 13.562 -13.745 -16.502 1.00 73.50 97 ASN A N 1
ATOM 790 C CA . ASN A 1 97 ? 13.330 -12.939 -17.689 1.00 73.50 97 ASN A CA 1
ATOM 791 C C . ASN A 1 97 ? 12.855 -11.544 -17.280 1.00 73.50 97 ASN A C 1
ATOM 793 O O . ASN A 1 97 ? 11.701 -11.347 -16.900 1.00 73.50 97 ASN A O 1
ATOM 797 N N . ASN A 1 98 ? 13.751 -10.564 -17.398 1.00 68.88 98 ASN A N 1
ATOM 798 C CA . ASN A 1 98 ? 13.512 -9.195 -16.935 1.00 68.88 98 ASN A CA 1
ATOM 799 C C . ASN A 1 98 ? 12.304 -8.525 -17.613 1.00 68.88 98 ASN A C 1
ATOM 801 O O . ASN A 1 98 ? 11.690 -7.633 -17.031 1.00 68.88 98 ASN A O 1
ATOM 805 N N . SER A 1 99 ? 11.919 -8.949 -18.822 1.00 74.00 99 SER A N 1
ATOM 806 C CA . SER A 1 99 ? 10.801 -8.336 -19.554 1.00 74.00 99 SER A CA 1
ATOM 807 C C . SER A 1 99 ? 9.421 -8.645 -18.961 1.00 74.00 99 SER A C 1
ATOM 809 O O . SER A 1 99 ? 8.475 -7.899 -19.215 1.00 74.00 99 SER A O 1
ATOM 811 N N . ILE A 1 100 ? 9.285 -9.722 -18.176 1.00 77.06 100 ILE A N 1
ATOM 812 C CA . ILE A 1 100 ? 7.993 -10.182 -17.631 1.00 77.06 100 ILE A CA 1
ATOM 813 C C . ILE A 1 100 ? 7.844 -9.953 -16.119 1.00 77.06 100 ILE A C 1
ATOM 815 O O . ILE A 1 100 ? 6.756 -10.180 -15.592 1.00 77.06 100 ILE A O 1
ATOM 819 N N . ASN A 1 101 ? 8.868 -9.428 -15.431 1.00 75.31 101 ASN A N 1
ATOM 820 C CA . ASN A 1 101 ? 8.830 -9.140 -13.987 1.00 75.31 101 ASN A CA 1
ATOM 821 C C . ASN A 1 101 ? 7.615 -8.297 -13.569 1.00 75.31 101 ASN A C 1
ATOM 823 O O . ASN A 1 101 ? 6.942 -8.607 -12.586 1.00 75.31 101 ASN A O 1
ATOM 827 N N . TRP A 1 102 ? 7.274 -7.263 -14.345 1.00 78.00 102 TRP A N 1
ATOM 828 C CA . TRP A 1 102 ? 6.151 -6.376 -14.024 1.00 78.00 102 TRP A CA 1
ATOM 829 C C . TRP A 1 102 ? 4.791 -7.096 -14.058 1.00 78.00 102 TRP A C 1
ATOM 831 O O . TRP A 1 102 ? 3.925 -6.816 -13.227 1.00 78.00 102 TRP A O 1
ATOM 841 N N . LEU A 1 103 ? 4.608 -8.059 -14.974 1.00 82.75 103 LEU A N 1
ATOM 842 C CA . LEU A 1 103 ? 3.387 -8.868 -15.073 1.00 82.75 103 LEU A CA 1
ATOM 843 C C . LEU A 1 103 ? 3.236 -9.777 -13.855 1.00 82.75 103 LEU A C 1
ATOM 845 O O . LEU A 1 103 ? 2.148 -9.868 -13.283 1.00 82.75 103 LEU A O 1
ATOM 849 N N . PHE A 1 104 ? 4.324 -10.426 -13.438 1.00 84.00 104 PHE A N 1
ATOM 850 C CA . PHE A 1 104 ? 4.305 -11.299 -12.269 1.00 84.00 104 PHE A CA 1
ATOM 851 C C . PHE A 1 104 ? 4.100 -10.511 -10.973 1.00 84.00 104 PHE A C 1
ATOM 853 O O . PHE A 1 104 ? 3.267 -10.916 -10.158 1.00 84.00 104 PHE A O 1
ATOM 860 N N . GLY A 1 105 ? 4.731 -9.341 -10.827 1.00 82.88 105 GLY A N 1
ATOM 861 C CA . GLY A 1 105 ? 4.483 -8.419 -9.715 1.00 82.88 105 GLY A CA 1
ATOM 862 C C . GLY A 1 105 ? 3.019 -7.969 -9.623 1.00 82.88 105 GLY A C 1
ATOM 863 O O . GLY A 1 105 ? 2.416 -8.037 -8.549 1.00 82.88 105 GLY A O 1
ATOM 864 N N . LEU A 1 106 ? 2.406 -7.596 -10.754 1.00 86.25 106 LEU A N 1
ATOM 865 C CA . LEU A 1 106 ? 0.982 -7.245 -10.805 1.00 86.25 106 LEU A CA 1
ATOM 866 C C . LEU A 1 106 ? 0.096 -8.443 -10.438 1.00 86.25 106 LEU A C 1
ATOM 868 O O . LEU A 1 106 ? -0.819 -8.312 -9.622 1.00 86.25 106 LEU A O 1
ATOM 872 N N . SER A 1 107 ? 0.389 -9.620 -11.004 1.00 87.00 107 SER A N 1
ATOM 873 C CA . SER A 1 107 ? -0.359 -10.848 -10.719 1.00 87.00 107 SER A CA 1
ATOM 874 C C . SER A 1 107 ? -0.322 -11.187 -9.227 1.00 87.00 107 SER A C 1
ATOM 876 O O . SER A 1 107 ? -1.364 -11.466 -8.633 1.00 87.00 107 SER A O 1
ATOM 878 N N . LEU A 1 108 ? 0.852 -11.071 -8.595 1.00 87.62 108 LEU A N 1
ATOM 879 C CA . LEU A 1 108 ? 1.047 -11.323 -7.175 1.00 87.62 108 LEU A CA 1
ATOM 880 C C . LEU A 1 108 ? 0.151 -10.416 -6.328 1.00 87.62 108 LEU A C 1
ATOM 882 O O . LEU 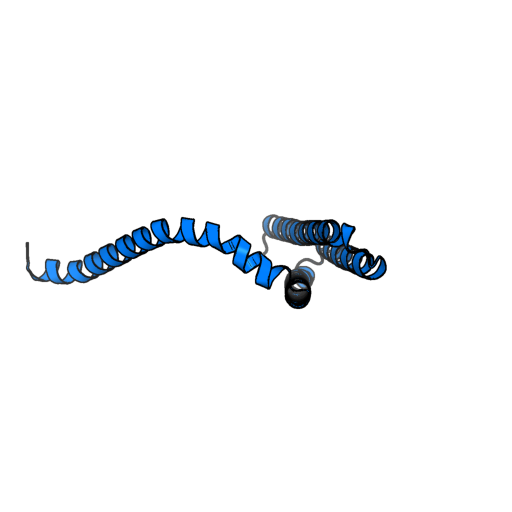A 1 108 ? -0.549 -10.899 -5.435 1.00 87.62 108 LEU A O 1
ATOM 886 N N . GLY A 1 109 ? 0.152 -9.115 -6.628 1.00 87.19 109 GLY A N 1
ATOM 887 C CA . GLY A 1 109 ? -0.683 -8.138 -5.934 1.00 87.19 109 GLY A CA 1
ATOM 888 C C . GLY A 1 109 ? -2.172 -8.471 -6.037 1.00 87.19 109 GLY A C 1
ATOM 889 O O . GLY A 1 109 ? -2.886 -8.421 -5.034 1.00 87.19 109 GLY A O 1
ATOM 890 N N . VAL A 1 110 ? -2.632 -8.890 -7.221 1.00 89.94 110 VAL A N 1
ATOM 891 C CA . VAL A 1 110 ? -4.023 -9.315 -7.441 1.00 89.94 110 VAL A CA 1
ATOM 892 C C . VAL A 1 110 ? -4.365 -10.549 -6.604 1.00 89.94 110 VAL A C 1
ATOM 894 O O . VAL A 1 110 ? -5.389 -10.543 -5.921 1.00 89.94 110 VAL A O 1
ATOM 897 N N . PHE A 1 111 ? -3.510 -11.578 -6.593 1.00 88.62 111 PHE A N 1
ATOM 898 C CA . PHE A 1 111 ? -3.753 -12.791 -5.803 1.00 88.62 111 PHE A CA 1
ATOM 899 C C . PHE A 1 111 ? -3.804 -12.510 -4.296 1.00 88.62 111 PHE A C 1
ATOM 901 O O . PHE A 1 111 ? -4.730 -12.970 -3.624 1.00 88.62 111 PHE A O 1
ATOM 908 N N . ILE A 1 112 ? -2.860 -11.723 -3.762 1.00 88.12 112 ILE A N 1
ATOM 909 C CA . ILE A 1 112 ? -2.835 -11.356 -2.335 1.00 88.12 112 ILE A CA 1
ATOM 910 C C . ILE A 1 112 ? -4.066 -10.516 -1.972 1.00 88.12 112 ILE A C 1
ATOM 912 O O . ILE A 1 112 ? -4.732 -10.788 -0.971 1.00 88.12 112 ILE A O 1
ATOM 916 N N . SER A 1 113 ? -4.407 -9.522 -2.796 1.00 90.19 113 SER A N 1
ATOM 917 C CA . SER A 1 113 ? -5.581 -8.671 -2.575 1.00 90.19 113 SER A CA 1
ATOM 918 C C . SER A 1 113 ? -6.881 -9.482 -2.592 1.00 90.19 113 SER A C 1
ATOM 920 O O . SER A 1 113 ? -7.726 -9.337 -1.706 1.00 90.19 113 SER A O 1
ATOM 922 N N . LEU A 1 114 ? -7.014 -10.418 -3.537 1.00 90.12 114 LEU A N 1
ATOM 923 C CA . LEU A 1 114 ? -8.168 -11.309 -3.618 1.00 90.12 114 LEU A CA 1
ATOM 924 C C . LEU A 1 114 ? -8.255 -12.247 -2.405 1.00 90.12 114 LEU A C 1
ATOM 926 O O . LEU A 1 114 ? -9.348 -12.463 -1.875 1.00 90.12 114 LEU A O 1
ATOM 930 N N . ALA A 1 115 ? -7.117 -12.756 -1.922 1.00 87.75 115 ALA A N 1
ATOM 931 C CA . ALA A 1 115 ? -7.056 -13.565 -0.707 1.00 87.75 115 ALA A CA 1
ATOM 932 C C . ALA A 1 115 ? -7.569 -12.785 0.516 1.00 87.75 115 ALA A C 1
ATOM 934 O O . ALA A 1 115 ? -8.392 -13.301 1.278 1.00 87.75 115 ALA A O 1
ATOM 935 N N . TYR A 1 116 ? -7.153 -11.521 0.667 1.00 87.62 116 TYR A N 1
ATOM 936 C CA . TYR A 1 116 ? -7.660 -10.639 1.720 1.00 87.62 116 TYR A CA 1
ATOM 937 C C . TYR A 1 116 ? -9.147 -10.337 1.571 1.00 87.62 116 TYR A C 1
ATOM 939 O O . TYR A 1 116 ? -9.877 -10.399 2.560 1.00 87.62 116 TYR A O 1
ATOM 947 N N . TYR A 1 117 ? -9.606 -10.043 0.355 1.00 88.31 117 TYR A N 1
ATOM 948 C CA . TYR A 1 117 ? -11.012 -9.754 0.091 1.00 88.31 117 TYR A CA 1
ATOM 949 C C . TYR A 1 117 ? -11.913 -10.944 0.444 1.00 88.31 117 TYR A C 1
ATOM 951 O O . TYR A 1 117 ? -12.925 -10.776 1.126 1.00 88.31 117 TYR A O 1
ATOM 959 N N . ILE A 1 118 ? -11.526 -12.160 0.046 1.00 87.06 118 ILE A N 1
ATOM 960 C CA . ILE A 1 118 ? -12.272 -13.383 0.371 1.00 87.06 118 ILE A CA 1
ATOM 961 C C . ILE A 1 118 ? -12.248 -13.641 1.879 1.00 87.06 118 ILE A C 1
ATOM 963 O O . ILE A 1 118 ? -13.298 -13.887 2.471 1.00 87.06 118 ILE A O 1
ATOM 967 N N . ASN A 1 119 ? -11.088 -13.504 2.528 1.00 85.94 119 ASN A N 1
ATOM 968 C CA . ASN A 1 119 ? -10.977 -13.635 3.981 1.00 85.94 119 ASN A CA 1
ATOM 969 C C . ASN A 1 119 ? -11.872 -12.621 4.728 1.00 85.94 119 ASN A C 1
ATOM 971 O O . ASN A 1 119 ? -12.591 -12.981 5.661 1.00 85.94 119 ASN A O 1
ATOM 975 N N . TYR A 1 120 ? -11.902 -11.366 4.269 1.00 83.69 120 TYR A N 1
ATOM 976 C CA . TYR A 1 120 ? -12.782 -10.325 4.802 1.00 83.69 120 TYR A CA 1
ATOM 977 C C . TYR A 1 120 ? -14.266 -10.646 4.580 1.00 83.69 120 TYR A C 1
ATOM 979 O O . TYR A 1 120 ? -15.070 -10.506 5.501 1.00 83.69 120 TYR A O 1
ATOM 987 N N . ARG A 1 121 ? -14.637 -11.137 3.391 1.00 83.88 121 ARG A N 1
ATOM 988 C CA . ARG A 1 121 ? -16.013 -11.557 3.092 1.00 83.88 121 ARG A CA 1
ATOM 989 C C . ARG A 1 121 ? -16.468 -12.695 4.006 1.00 83.88 121 ARG A C 1
ATOM 991 O O . ARG A 1 121 ? -17.593 -12.666 4.493 1.00 83.88 121 ARG A O 1
ATOM 998 N N . HIS A 1 122 ? -15.601 -13.664 4.293 1.00 79.44 122 HIS A N 1
ATOM 999 C CA . HIS A 1 122 ? -15.929 -14.726 5.246 1.00 79.44 122 HIS A CA 1
ATOM 1000 C C . HIS A 1 122 ? -16.127 -14.184 6.663 1.00 79.44 122 HIS A C 1
ATOM 1002 O O . HIS A 1 122 ? -17.090 -14.572 7.330 1.00 79.44 122 HIS A O 1
ATOM 1008 N N . LYS A 1 123 ? -15.280 -13.241 7.097 1.00 74.56 123 LYS A N 1
ATOM 1009 C CA . LYS A 1 123 ? -15.451 -12.544 8.380 1.00 74.56 123 LYS A CA 1
ATOM 1010 C C . LYS A 1 123 ? -16.749 -11.749 8.467 1.00 74.56 123 LYS A C 1
ATOM 1012 O O . LYS A 1 123 ? -17.323 -11.688 9.542 1.00 74.56 123 LYS A O 1
ATOM 1017 N N . SER A 1 124 ? -17.223 -11.144 7.378 1.00 70.94 124 SER A N 1
ATOM 1018 C CA . SER A 1 124 ? -18.481 -10.388 7.406 1.00 70.94 124 SER A CA 1
ATOM 1019 C C . SER A 1 124 ? -19.718 -11.293 7.399 1.00 70.94 124 SER A C 1
ATOM 1021 O O . SER A 1 124 ? -20.733 -10.941 7.998 1.00 70.94 124 SER A O 1
ATOM 1023 N N . THR A 1 125 ? -19.637 -12.480 6.785 1.00 69.88 125 THR A N 1
ATOM 1024 C CA . THR A 1 125 ? -20.726 -13.474 6.809 1.00 69.88 125 THR A CA 1
ATOM 1025 C C . THR A 1 125 ? -20.786 -14.291 8.101 1.00 69.88 125 THR A C 1
ATOM 1027 O O . THR A 1 125 ? -21.870 -14.671 8.542 1.00 69.88 125 THR A O 1
ATOM 1030 N N . CYS A 1 126 ? -19.644 -14.547 8.741 1.00 64.88 126 CYS A N 1
ATOM 1031 C CA . CYS A 1 126 ? -19.588 -15.210 10.039 1.00 64.88 126 CYS A CA 1
ATOM 1032 C C . CYS A 1 126 ? -19.709 -14.157 11.147 1.00 64.88 126 CYS A C 1
ATOM 1034 O O . CYS A 1 126 ? -18.820 -13.333 11.308 1.00 64.88 126 CYS A O 1
ATOM 1036 N N . ARG A 1 127 ? -20.768 -14.201 11.968 1.00 59.38 127 ARG A N 1
ATOM 1037 C CA . ARG A 1 127 ? -20.981 -13.321 13.146 1.00 59.38 127 ARG A CA 1
ATOM 1038 C C . ARG A 1 127 ? -19.958 -13.524 14.287 1.00 59.38 127 ARG A C 1
ATOM 1040 O O . ARG A 1 127 ? -20.303 -13.428 15.464 1.00 59.38 127 ARG A O 1
ATOM 1047 N N . CYS A 1 128 ? -18.702 -13.826 13.990 1.00 57.50 12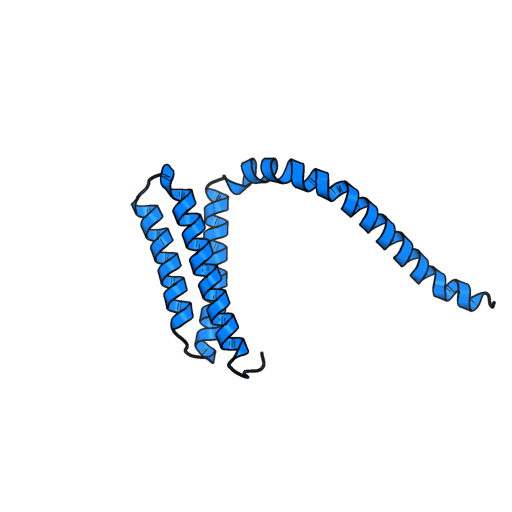8 CYS A N 1
ATOM 1048 C CA . CYS A 1 128 ? -17.664 -13.921 15.003 1.00 57.50 128 CYS A CA 1
ATOM 1049 C C . CYS A 1 128 ? -17.137 -12.516 15.290 1.00 57.50 128 CYS A C 1
ATOM 1051 O O . CYS A 1 128 ? -16.410 -11.923 14.497 1.00 57.50 128 CYS A O 1
ATOM 1053 N N . LYS A 1 129 ? -17.577 -11.987 16.433 1.00 49.38 129 LYS A N 1
ATOM 1054 C CA . LYS A 1 129 ? -17.105 -10.744 17.041 1.00 49.38 129 LYS A CA 1
ATOM 1055 C C . LYS A 1 129 ? -15.571 -10.790 17.123 1.00 49.38 129 LYS A C 1
ATOM 1057 O O . LYS A 1 129 ? -15.033 -11.762 17.653 1.00 49.38 129 LYS A O 1
ATO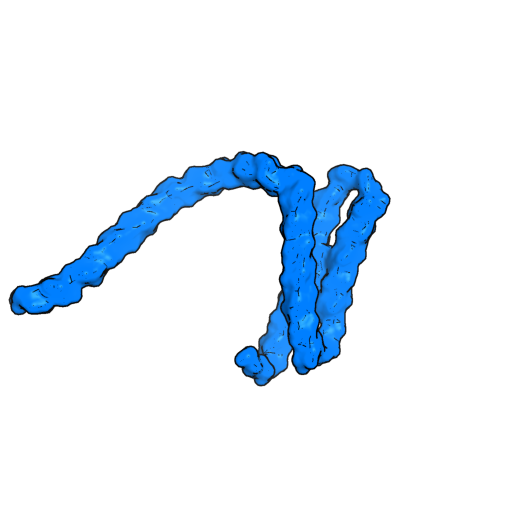M 1062 N N . ALA A 1 130 ? -14.917 -9.799 16.516 1.00 50.59 130 ALA A N 1
ATOM 1063 C CA . ALA A 1 130 ? -13.467 -9.619 16.561 1.00 50.59 130 ALA A CA 1
ATOM 1064 C C . ALA A 1 130 ? -12.967 -9.469 18.002 1.00 50.59 130 ALA A C 1
ATOM 1066 O O . ALA A 1 130 ? -13.708 -8.856 18.810 1.00 50.59 130 ALA A O 1
#

InterPro domains:
  IPR004891 Mercury transport protein MerC [PF03203] (14-119)

Mean predicted aligned error: 10.83 Å

Secondary structure (DSSP, 8-state):
--HHHHHHHHHHHHHHHHHHHHHHHHHHHHHHHHHHHHHHHHHHTTSHHHHHHHHHHHHHHHHHHHHHHHHHH---HHHHHHHHHHHHHHHHHHH--TTTHHHHHHHHHHHHHHHHHHHHHHHHHS----

Solvent-accessible surface area (backbone atoms only — not comparable to full-atom values): 7252 Å² total; per-residue (Å²): 135,62,72,72,58,55,66,66,46,47,64,56,52,52,50,52,52,52,55,52,52,50,48,52,52,46,67,64,43,49,62,54,49,63,66,48,43,60,61,52,41,57,68,50,59,69,34,69,70,47,46,52,51,53,53,51,52,50,50,53,52,50,51,51,53,52,51,58,48,28,76,76,67,70,56,59,68,40,55,53,32,47,50,50,25,52,49,48,55,51,50,49,65,73,63,72,47,82,91,51,50,68,59,47,54,51,50,32,52,51,31,47,52,49,21,51,52,52,47,49,52,52,51,72,72,41,91,67,81,128

pLDDT: mean 81.99, std 9.96, range [49.38, 96.06]